Protein AF-A0A430LQC5-F1 (afdb_monomer_lite)

pLDDT: mean 70.67, std 16.57, range [44.0, 95.44]

Structure (mmCIF, N/CA/C/O backbone):
data_AF-A0A430LQC5-F1
#
_entry.id   AF-A0A430LQC5-F1
#
loop_
_atom_site.group_PDB
_atom_site.id
_atom_site.type_symbol
_atom_site.label_atom_id
_atom_site.label_alt_id
_atom_site.label_comp_id
_atom_site.label_asym_id
_atom_site.label_entity_id
_atom_site.label_seq_id
_atom_site.pdbx_PDB_ins_code
_atom_site.Cartn_x
_atom_site.Cartn_y
_atom_site.Cartn_z
_atom_site.occupancy
_atom_site.B_iso_or_equiv
_atom_site.auth_seq_id
_atom_site.auth_comp_id
_atom_site.auth_asym_id
_atom_site.auth_atom_id
_atom_site.pdbx_PDB_model_num
ATOM 1 N N . MET A 1 1 ? 1.044 -15.330 -33.417 1.00 46.12 1 MET A N 1
ATOM 2 C CA . MET A 1 1 ? -0.119 -15.771 -32.621 1.00 46.12 1 MET A CA 1
ATOM 3 C C . MET A 1 1 ? -0.627 -14.553 -31.882 1.00 46.12 1 MET A C 1
ATOM 5 O O . MET A 1 1 ? 0.096 -14.038 -31.043 1.00 46.12 1 MET A O 1
ATOM 9 N N . GLU A 1 2 ? -1.799 -14.040 -32.245 1.00 49.78 2 GLU A N 1
ATOM 10 C CA . GLU A 1 2 ? -2.462 -12.998 -31.456 1.00 49.78 2 GLU A CA 1
ATOM 11 C C . GLU A 1 2 ? -3.095 -13.6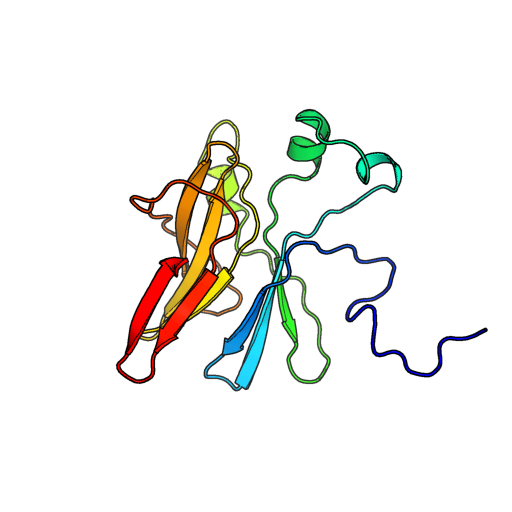47 -30.222 1.00 49.78 2 GLU A C 1
ATOM 13 O O . GLU A 1 2 ? -3.826 -14.633 -30.327 1.00 49.78 2 GLU A O 1
ATOM 18 N N . HIS A 1 3 ? -2.769 -13.132 -29.038 1.00 50.34 3 HIS A N 1
ATOM 19 C CA . HIS A 1 3 ? -3.310 -13.617 -27.772 1.00 50.34 3 HIS A CA 1
ATOM 20 C C . HIS A 1 3 ? -4.778 -13.183 -27.637 1.00 50.34 3 HIS A C 1
ATOM 22 O O . HIS A 1 3 ? -5.075 -12.090 -27.167 1.00 50.34 3 HIS A O 1
ATOM 28 N N . SER A 1 4 ? -5.712 -14.046 -28.037 1.00 63.25 4 SER A N 1
ATOM 29 C CA . SER A 1 4 ? -7.141 -13.708 -28.129 1.00 63.25 4 SER A CA 1
ATOM 30 C C . SER A 1 4 ? -7.906 -13.700 -26.802 1.00 63.25 4 SER A C 1
ATOM 32 O O . SER A 1 4 ? -9.063 -13.291 -26.782 1.00 63.25 4 SER A O 1
ATOM 34 N N . ASN A 1 5 ? -7.298 -14.120 -25.684 1.00 64.06 5 ASN A N 1
ATOM 35 C CA . ASN A 1 5 ? -7.998 -14.160 -24.394 1.00 64.06 5 ASN A CA 1
ATOM 36 C C . ASN A 1 5 ? -7.675 -12.973 -23.470 1.00 64.06 5 ASN A C 1
ATOM 38 O O . ASN A 1 5 ? -8.281 -12.905 -22.414 1.00 64.06 5 ASN A O 1
ATOM 42 N N . GLY A 1 6 ? -6.757 -12.059 -23.834 1.00 64.31 6 GLY A N 1
ATOM 43 C CA . GLY A 1 6 ? -6.595 -10.693 -23.280 1.00 64.31 6 GLY A CA 1
ATOM 44 C C . GLY A 1 6 ? -6.601 -10.470 -21.753 1.00 64.31 6 GLY A C 1
ATOM 45 O O . GLY A 1 6 ? -6.682 -9.328 -21.319 1.00 64.31 6 GLY A O 1
ATOM 46 N N . ARG A 1 7 ? -6.574 -11.523 -20.926 1.00 74.50 7 ARG A N 1
ATOM 47 C CA . ARG A 1 7 ? -6.748 -11.439 -19.465 1.00 74.50 7 ARG A CA 1
ATOM 48 C C . ARG A 1 7 ? -5.472 -11.020 -18.745 1.00 74.50 7 ARG A C 1
ATOM 50 O O . ARG A 1 7 ? -5.572 -10.409 -17.690 1.00 74.50 7 ARG A O 1
ATOM 57 N N . ASN A 1 8 ? -4.315 -11.356 -19.317 1.00 76.06 8 ASN A N 1
ATOM 58 C CA . ASN A 1 8 ? -2.995 -11.059 -18.775 1.00 76.06 8 ASN A CA 1
ATOM 59 C C . ASN A 1 8 ? -2.062 -10.523 -19.880 1.00 76.06 8 ASN A C 1
ATOM 61 O O . ASN A 1 8 ? -2.111 -11.055 -20.995 1.00 76.06 8 ASN A O 1
ATOM 65 N N . PRO A 1 9 ? -1.175 -9.557 -19.567 1.00 77.94 9 PRO A N 1
ATOM 66 C CA . PRO A 1 9 ? -1.145 -8.782 -18.319 1.00 77.94 9 PRO A CA 1
ATOM 67 C C . PRO A 1 9 ? -2.438 -7.973 -18.108 1.00 77.94 9 PRO A C 1
ATOM 69 O O . PRO A 1 9 ? -3.124 -7.629 -19.066 1.00 77.94 9 PRO A O 1
ATOM 72 N N . VAL A 1 10 ? -2.804 -7.729 -16.842 1.00 75.69 10 VAL A N 1
ATOM 73 C CA . VAL A 1 10 ? -4.030 -6.976 -16.492 1.00 75.69 10 VAL A CA 1
ATOM 74 C C . VAL A 1 10 ? -3.958 -5.537 -17.016 1.00 75.69 10 VAL A C 1
ATOM 76 O O . VAL A 1 10 ? -4.982 -4.949 -17.366 1.00 75.69 10 VAL A O 1
ATOM 79 N N . LEU A 1 11 ? -2.744 -4.987 -17.084 1.00 73.06 11 LEU A N 1
ATOM 80 C CA . LEU A 1 11 ? -2.427 -3.702 -17.695 1.00 73.06 11 LEU A CA 1
ATOM 81 C C . LEU A 1 11 ? -1.766 -3.907 -19.066 1.00 73.06 11 LEU A C 1
ATOM 83 O O . LEU A 1 11 ? -1.186 -4.966 -19.299 1.00 73.06 11 LEU A O 1
ATOM 87 N N . PRO A 1 12 ? -1.816 -2.911 -19.971 1.00 73.88 12 PRO A N 1
ATOM 88 C CA . PRO A 1 12 ? -1.081 -2.943 -21.231 1.00 73.88 12 PRO A CA 1
ATOM 89 C C . PRO A 1 12 ? 0.388 -3.378 -21.055 1.00 73.88 12 PRO A C 1
ATOM 91 O O . PRO A 1 12 ? 1.021 -2.940 -20.096 1.00 73.88 12 PRO A O 1
ATOM 94 N N . PRO A 1 13 ? 0.967 -4.174 -21.977 1.00 73.50 13 PRO A N 1
ATOM 95 C CA . PRO A 1 13 ? 2.330 -4.707 -21.836 1.00 73.50 13 PRO A CA 1
ATOM 96 C C . PRO A 1 13 ? 3.447 -3.662 -21.702 1.00 73.50 13 PRO A C 1
ATOM 98 O O . PRO A 1 13 ? 4.555 -4.008 -21.319 1.00 73.50 13 PRO A O 1
ATOM 101 N N . ASN A 1 14 ? 3.177 -2.399 -22.036 1.00 70.62 14 ASN A N 1
ATOM 102 C CA . ASN A 1 14 ? 4.098 -1.275 -21.868 1.00 70.62 14 ASN A CA 1
ATOM 103 C C . ASN A 1 14 ? 3.978 -0.585 -20.496 1.00 70.62 14 ASN A C 1
ATOM 105 O O . ASN A 1 14 ? 4.638 0.425 -20.261 1.00 70.62 14 ASN A O 1
ATOM 109 N N . ILE A 1 15 ? 3.120 -1.086 -19.604 1.00 68.88 15 ILE A N 1
ATOM 110 C CA . ILE A 1 15 ? 3.006 -0.644 -18.215 1.00 68.88 15 ILE A CA 1
ATOM 111 C C . ILE A 1 15 ? 3.565 -1.744 -17.323 1.00 68.88 15 ILE A C 1
ATOM 113 O O . ILE A 1 15 ? 3.047 -2.857 -17.279 1.00 68.88 15 ILE A O 1
ATOM 117 N N . HIS A 1 16 ? 4.630 -1.409 -16.604 1.00 69.69 16 HIS A N 1
ATOM 118 C CA . HIS A 1 16 ? 5.327 -2.335 -15.732 1.00 69.69 16 HIS A CA 1
ATOM 119 C C . HIS A 1 16 ? 5.024 -1.958 -14.283 1.00 69.69 16 HIS A C 1
ATOM 121 O O . HIS A 1 16 ? 5.330 -0.851 -13.829 1.00 69.69 16 HIS A O 1
ATOM 127 N N . ILE A 1 17 ? 4.392 -2.889 -13.583 1.00 72.00 17 ILE A N 1
ATOM 128 C CA . ILE A 1 17 ? 3.992 -2.751 -12.189 1.00 72.00 17 ILE A CA 1
ATOM 129 C C . ILE A 1 17 ? 4.505 -3.960 -11.409 1.00 72.00 17 ILE A C 1
ATOM 131 O O . ILE A 1 17 ? 4.476 -5.078 -11.926 1.00 72.00 17 ILE A O 1
ATOM 135 N N . ALA A 1 18 ? 5.015 -3.720 -10.206 1.00 73.69 18 ALA A N 1
ATOM 136 C CA . ALA A 1 18 ? 5.497 -4.752 -9.296 1.00 73.69 18 ALA A CA 1
ATOM 137 C C . ALA A 1 18 ? 4.713 -4.703 -7.985 1.00 73.69 18 ALA A C 1
ATOM 139 O O . ALA A 1 18 ? 4.185 -3.655 -7.607 1.00 73.69 18 ALA A O 1
ATOM 140 N N . ASP A 1 19 ? 4.634 -5.851 -7.325 1.00 80.62 19 ASP A N 1
ATOM 141 C CA . ASP A 1 19 ? 4.010 -6.000 -6.010 1.00 80.62 19 ASP A CA 1
ATOM 142 C C . ASP A 1 19 ? 2.559 -5.478 -5.979 1.00 80.62 19 ASP A C 1
ATOM 144 O O . ASP A 1 19 ? 2.244 -4.543 -5.243 1.00 80.62 19 ASP A O 1
ATOM 148 N N . PRO A 1 20 ? 1.676 -5.973 -6.873 1.00 81.06 20 PRO A N 1
ATOM 149 C CA . PRO A 1 20 ? 0.284 -5.569 -6.851 1.00 81.06 20 PRO A CA 1
ATOM 150 C C . PRO A 1 20 ? -0.474 -6.227 -5.695 1.00 81.06 20 PRO A C 1
ATOM 152 O O . PRO A 1 20 ? -0.705 -7.434 -5.744 1.00 81.06 20 PRO A O 1
ATOM 155 N N . GLU A 1 21 ? -0.999 -5.422 -4.776 1.00 83.38 21 GLU A N 1
ATOM 156 C CA . GLU A 1 21 ? -1.966 -5.874 -3.767 1.00 83.38 21 GLU A CA 1
ATOM 157 C C . GLU A 1 21 ? -3.359 -5.332 -4.056 1.00 83.38 21 GLU A C 1
ATOM 159 O O . GLU A 1 21 ? -3.509 -4.180 -4.474 1.00 83.38 21 GLU A O 1
ATOM 164 N N . ALA A 1 22 ? -4.384 -6.173 -3.895 1.00 81.50 22 ALA A N 1
ATOM 165 C CA . ALA A 1 22 ? -5.743 -5.866 -4.330 1.00 81.50 22 ALA A CA 1
ATOM 166 C C . ALA A 1 22 ? -6.786 -6.049 -3.225 1.00 81.50 22 ALA A C 1
ATOM 168 O O . ALA A 1 22 ? -7.031 -7.160 -2.759 1.00 81.50 22 ALA A O 1
ATOM 169 N N . HIS A 1 23 ? -7.513 -4.971 -2.928 1.00 82.88 23 HIS A N 1
ATOM 170 C CA . HIS A 1 23 ? -8.647 -4.978 -2.006 1.00 82.88 23 HIS A CA 1
ATOM 171 C C . HIS A 1 23 ? -9.927 -4.488 -2.685 1.00 82.88 23 HIS A C 1
ATOM 173 O O . HIS A 1 23 ? -9.922 -3.536 -3.471 1.00 82.88 23 HIS A O 1
ATOM 179 N N . MET A 1 24 ? -11.047 -5.131 -2.347 1.00 82.25 24 MET A N 1
ATOM 180 C CA . MET A 1 24 ? -12.376 -4.596 -2.636 1.00 82.25 24 MET A CA 1
ATOM 181 C C . MET A 1 24 ? -12.676 -3.476 -1.638 1.00 82.25 24 MET A C 1
ATOM 183 O O . MET A 1 24 ? -12.671 -3.698 -0.428 1.00 82.25 24 MET A O 1
ATOM 187 N N . MET A 1 25 ? -12.956 -2.286 -2.149 1.00 73.06 25 MET A N 1
ATOM 188 C CA . MET A 1 25 ? -13.297 -1.113 -1.355 1.00 73.06 25 MET A CA 1
ATOM 189 C C . MET A 1 25 ? -14.806 -1.059 -1.061 1.00 73.06 25 MET A C 1
ATOM 191 O O . MET A 1 25 ? -15.604 -1.640 -1.803 1.00 73.06 25 MET A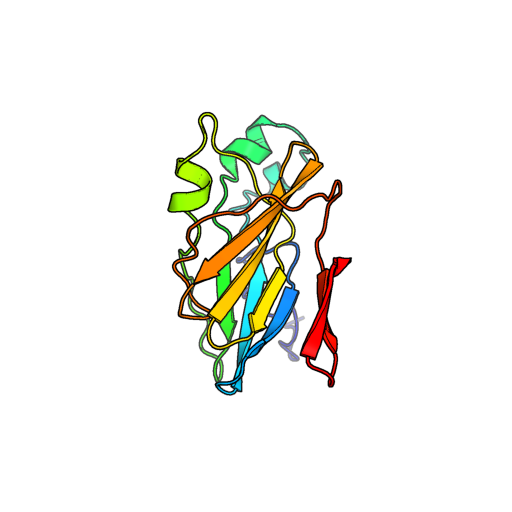 O 1
ATOM 195 N N . PRO A 1 26 ? -15.238 -0.348 0.001 1.00 74.50 26 PRO A N 1
ATOM 196 C CA . PRO A 1 26 ? -16.651 -0.261 0.383 1.00 74.50 26 PRO A CA 1
ATOM 197 C C . PRO A 1 26 ? -17.575 0.331 -0.691 1.00 74.50 26 PRO A C 1
ATOM 199 O O . PRO A 1 26 ? -18.767 0.038 -0.703 1.00 74.50 26 PRO A O 1
ATOM 202 N N . ASP A 1 27 ? -17.039 1.152 -1.597 1.00 71.00 27 ASP A N 1
ATOM 203 C CA . ASP A 1 27 ? -17.766 1.720 -2.738 1.00 71.00 27 ASP A CA 1
ATOM 204 C C . ASP A 1 27 ? -17.904 0.743 -3.926 1.00 71.00 27 ASP A C 1
ATOM 206 O O . ASP A 1 27 ? -18.455 1.101 -4.968 1.00 71.00 27 ASP A O 1
ATOM 210 N N . GLY A 1 28 ? -17.419 -0.495 -3.775 1.00 68.50 28 GLY A N 1
ATOM 211 C CA . GLY A 1 28 ? -17.419 -1.531 -4.807 1.00 68.50 28 GLY A CA 1
ATOM 212 C C . GLY A 1 28 ? -16.301 -1.382 -5.841 1.00 68.50 28 GLY A C 1
ATOM 213 O O . GLY A 1 28 ? -16.281 -2.127 -6.824 1.00 68.50 28 GLY A O 1
ATOM 214 N N . SER A 1 29 ? -15.383 -0.430 -5.655 1.00 63.03 29 SER A N 1
ATOM 215 C CA . SER A 1 29 ? -14.176 -0.327 -6.470 1.00 63.03 29 SER A CA 1
ATOM 216 C C . SER A 1 29 ? -13.111 -1.331 -6.015 1.00 63.03 29 SER A C 1
ATOM 218 O O . SER A 1 29 ? -13.098 -1.774 -4.870 1.00 63.03 29 SER A O 1
ATOM 220 N N . PHE A 1 30 ? -12.206 -1.711 -6.916 1.00 62.38 30 PHE A N 1
ATOM 221 C CA . PHE A 1 30 ? -10.995 -2.439 -6.542 1.00 62.38 30 PHE A CA 1
ATOM 222 C C . PHE A 1 30 ? -9.835 -1.460 -6.498 1.00 62.38 30 PHE A C 1
ATOM 224 O O . PHE A 1 30 ? -9.540 -0.834 -7.522 1.00 62.38 30 PHE A O 1
ATOM 231 N N . SER A 1 31 ? -9.154 -1.375 -5.361 1.00 63.62 31 SER A N 1
ATOM 232 C CA . SER A 1 31 ? -7.855 -0.712 -5.293 1.00 63.62 31 SER A CA 1
ATOM 233 C C . SER A 1 31 ? -6.779 -1.756 -5.488 1.00 63.62 31 SER A C 1
ATOM 235 O O . SER A 1 31 ? -6.687 -2.695 -4.705 1.00 63.62 31 SER A O 1
ATOM 237 N N . GLN A 1 32 ? -5.985 -1.578 -6.536 1.00 60.00 32 GLN A N 1
ATOM 238 C CA . GLN A 1 32 ? -4.700 -2.226 -6.696 1.00 60.00 32 GLN A CA 1
ATOM 239 C C . GLN A 1 32 ? -3.633 -1.200 -6.338 1.00 60.00 32 GLN A C 1
ATOM 241 O O . GLN A 1 32 ? -3.496 -0.199 -7.045 1.00 60.00 32 GLN A O 1
ATOM 246 N N . VAL A 1 33 ? -2.894 -1.400 -5.255 1.00 60.41 33 VAL A N 1
ATOM 247 C CA . VAL A 1 33 ? -1.722 -0.560 -4.992 1.00 60.41 33 VAL A CA 1
ATOM 248 C C . VAL A 1 33 ? -0.502 -1.273 -5.522 1.00 60.41 33 VAL A C 1
ATOM 250 O O . VAL A 1 33 ? -0.391 -2.489 -5.442 1.00 60.41 33 VAL A O 1
ATOM 253 N N . THR A 1 34 ? 0.372 -0.520 -6.173 1.00 58.25 34 THR A N 1
ATOM 254 C CA . THR A 1 34 ? 1.567 -1.082 -6.779 1.00 58.25 34 THR A CA 1
ATOM 255 C C . THR A 1 34 ? 2.676 -0.053 -6.837 1.00 58.25 34 THR A C 1
ATOM 257 O O . THR A 1 34 ? 2.454 1.165 -6.829 1.00 58.25 34 THR A O 1
ATOM 260 N N . TRP A 1 35 ? 3.889 -0.562 -6.974 1.00 52.56 35 TRP A N 1
ATOM 261 C CA . TRP A 1 35 ? 5.006 0.204 -7.475 1.00 52.56 35 TRP A CA 1
ATOM 262 C C . TRP A 1 35 ? 4.954 0.296 -9.001 1.00 52.56 35 TRP A C 1
ATOM 264 O O . TRP A 1 35 ? 5.207 -0.703 -9.680 1.00 52.56 35 TRP A O 1
ATOM 274 N N . PRO A 1 36 ? 4.687 1.476 -9.602 1.00 48.59 36 PRO A N 1
ATOM 275 C CA . PRO A 1 36 ? 5.093 1.680 -10.967 1.00 48.59 36 PRO A CA 1
ATOM 276 C C . PRO A 1 36 ? 6.613 1.695 -10.953 1.00 48.59 36 PRO A C 1
ATOM 278 O O . PRO A 1 36 ? 7.279 2.411 -10.201 1.00 48.59 36 PRO A O 1
ATOM 281 N N . ARG A 1 37 ? 7.181 0.957 -11.873 1.00 48.72 37 ARG A N 1
ATOM 282 C CA . ARG A 1 37 ? 8.562 1.176 -12.232 1.00 48.72 37 ARG A CA 1
ATOM 283 C C . ARG A 1 37 ? 8.466 1.694 -13.657 1.00 48.72 37 ARG A C 1
ATOM 285 O O . ARG A 1 37 ? 7.887 1.047 -14.524 1.00 48.72 37 ARG A O 1
ATOM 292 N N . THR A 1 38 ? 8.905 2.930 -13.895 1.00 45.28 38 THR A N 1
ATOM 293 C CA . THR A 1 38 ? 9.128 3.359 -15.284 1.00 45.28 38 THR A CA 1
ATOM 294 C C . THR A 1 38 ? 10.429 2.671 -15.669 1.00 45.28 38 THR A C 1
ATOM 296 O O . THR A 1 38 ? 11.493 3.182 -15.349 1.00 45.28 38 THR A O 1
ATOM 299 N N . ILE A 1 39 ? 10.328 1.431 -16.150 1.00 49.38 39 ILE A N 1
ATOM 300 C CA . ILE A 1 39 ? 11.480 0.560 -16.398 1.00 49.38 39 ILE A CA 1
ATOM 301 C C . ILE A 1 39 ? 11.927 0.798 -17.833 1.00 49.38 39 ILE A C 1
ATOM 303 O O . ILE A 1 39 ? 11.171 0.497 -18.755 1.00 49.38 39 ILE A O 1
ATOM 307 N N . GLU A 1 40 ? 13.150 1.278 -18.034 1.00 49.97 40 GLU A N 1
ATOM 308 C CA . GLU A 1 40 ? 13.844 0.962 -19.279 1.00 49.97 40 GLU A CA 1
ATOM 309 C C . GLU A 1 40 ? 14.316 -0.496 -19.172 1.00 49.97 40 GLU A C 1
ATOM 311 O O . GLU A 1 40 ? 14.745 -0.902 -18.094 1.00 49.97 40 GLU A O 1
ATOM 316 N N . PRO A 1 41 ? 14.273 -1.328 -20.227 1.00 48.22 41 PRO A N 1
ATOM 317 C CA . PRO A 1 41 ? 14.625 -2.753 -20.144 1.00 48.22 41 PRO A CA 1
ATOM 318 C C . PRO A 1 41 ? 15.955 -3.074 -19.426 1.00 48.22 41 PRO A C 1
ATOM 320 O O . PRO A 1 41 ? 16.099 -4.157 -18.861 1.00 48.22 41 PRO A O 1
ATOM 323 N N . SER A 1 42 ? 16.906 -2.133 -19.402 1.00 51.09 42 SER A N 1
ATOM 324 C CA . SER A 1 42 ? 18.175 -2.214 -18.665 1.00 51.09 42 SER A CA 1
ATOM 325 C C . SER A 1 42 ? 18.049 -2.218 -17.137 1.00 51.09 42 SER A C 1
ATOM 327 O O . SER A 1 42 ? 18.959 -2.688 -16.460 1.00 51.09 42 SER A O 1
ATOM 329 N N . ASP A 1 43 ? 16.943 -1.728 -16.580 1.00 51.56 43 ASP A N 1
ATOM 330 C CA . ASP A 1 43 ? 16.731 -1.617 -15.133 1.00 51.56 43 ASP A CA 1
ATOM 331 C C . ASP A 1 43 ? 16.194 -2.925 -14.516 1.00 51.56 43 ASP A C 1
ATOM 333 O O . ASP A 1 43 ? 16.180 -3.078 -13.294 1.00 51.56 43 ASP A O 1
ATOM 337 N N . ILE A 1 44 ? 15.746 -3.891 -15.334 1.00 50.88 44 ILE A N 1
ATOM 338 C CA . ILE A 1 44 ? 15.065 -5.128 -14.891 1.00 50.88 44 ILE A CA 1
ATOM 339 C C . ILE A 1 44 ? 15.967 -6.046 -14.050 1.00 50.88 44 ILE A C 1
ATOM 341 O O . ILE A 1 44 ? 15.459 -6.780 -13.207 1.00 50.88 44 ILE A O 1
ATOM 345 N N . SER A 1 45 ? 17.290 -6.001 -14.231 1.00 48.53 45 SER A N 1
ATOM 346 C CA . SER A 1 45 ? 18.222 -6.908 -13.542 1.00 48.53 45 SER A CA 1
ATOM 347 C C . SER A 1 45 ? 19.038 -6.266 -12.422 1.00 48.53 45 SER A C 1
ATOM 349 O O . SER A 1 45 ? 19.729 -6.988 -11.698 1.00 48.53 45 SER A O 1
ATOM 351 N N . SER A 1 46 ? 19.027 -4.937 -12.276 1.00 50.62 46 SER A N 1
ATOM 352 C CA . SER A 1 46 ? 19.921 -4.282 -11.326 1.00 50.62 46 SER A CA 1
ATOM 353 C C . SER A 1 46 ? 19.268 -4.095 -9.951 1.00 50.62 46 SER A C 1
ATOM 355 O O . SER A 1 46 ? 18.245 -3.432 -9.779 1.00 50.62 46 SER A O 1
ATOM 357 N N . HIS A 1 47 ? 19.892 -4.717 -8.946 1.00 53.94 47 HIS A N 1
ATOM 358 C CA . HIS A 1 47 ? 19.633 -4.473 -7.523 1.00 53.94 47 HIS A CA 1
ATOM 359 C C . HIS A 1 47 ? 20.420 -3.258 -7.005 1.00 53.94 47 HIS A C 1
ATOM 361 O O . HIS A 1 47 ? 20.468 -3.028 -5.794 1.00 53.94 47 HIS A O 1
ATOM 367 N N . ASP A 1 48 ? 21.076 -2.510 -7.898 1.00 59.72 48 ASP A N 1
ATOM 368 C CA . ASP A 1 48 ? 21.921 -1.393 -7.510 1.00 59.72 48 ASP A CA 1
ATOM 369 C C . ASP A 1 48 ? 21.084 -0.214 -7.000 1.00 59.72 48 ASP A C 1
ATOM 371 O O . ASP A 1 48 ? 19.958 0.042 -7.436 1.00 59.72 48 ASP A O 1
ATOM 375 N N . GLN A 1 49 ? 21.654 0.489 -6.027 1.00 55.47 49 GLN A N 1
ATOM 376 C CA . GLN A 1 49 ? 20.994 1.571 -5.312 1.00 55.47 49 GLN A CA 1
ATOM 377 C C . GLN A 1 49 ? 20.629 2.748 -6.233 1.00 55.47 49 GLN A C 1
ATOM 379 O O . GLN A 1 49 ? 19.579 3.355 -6.050 1.00 55.47 49 GLN A O 1
ATOM 384 N N . ALA A 1 50 ? 21.429 3.026 -7.267 1.00 57.00 50 ALA A N 1
ATOM 385 C CA . ALA A 1 50 ? 21.194 4.148 -8.173 1.00 57.00 50 ALA A CA 1
ATOM 386 C C . ALA A 1 50 ? 19.988 3.899 -9.096 1.00 57.00 50 ALA A C 1
ATOM 388 O O . ALA A 1 50 ? 19.225 4.825 -9.376 1.00 57.00 50 ALA A O 1
ATOM 389 N N . THR A 1 51 ? 19.751 2.657 -9.530 1.00 58.44 51 THR A N 1
ATOM 390 C CA . THR A 1 51 ? 18.515 2.287 -10.241 1.00 58.44 51 THR A CA 1
ATOM 391 C C . THR A 1 51 ? 17.296 2.341 -9.321 1.00 58.44 51 THR A C 1
ATOM 393 O O . THR A 1 51 ? 16.234 2.803 -9.741 1.00 58.44 51 THR A O 1
ATOM 396 N N . LYS A 1 52 ? 17.432 1.939 -8.050 1.00 57.41 52 LYS A N 1
ATOM 397 C CA . LYS A 1 52 ? 16.358 2.073 -7.049 1.00 57.41 52 LYS A CA 1
ATOM 398 C C . LYS A 1 52 ? 15.996 3.543 -6.782 1.00 57.41 52 LYS A C 1
ATOM 400 O O . LYS A 1 52 ? 14.818 3.872 -6.699 1.00 57.41 52 LYS A O 1
ATOM 405 N N . GLU A 1 53 ? 16.987 4.431 -6.732 1.00 53.66 53 GLU A N 1
ATOM 406 C CA . GLU A 1 53 ? 16.803 5.881 -6.574 1.00 53.66 53 GLU A CA 1
ATOM 407 C C . GLU A 1 53 ? 16.197 6.544 -7.822 1.00 53.66 53 GLU A C 1
ATOM 409 O O . GLU A 1 53 ? 15.320 7.398 -7.697 1.00 53.66 53 GLU A O 1
ATOM 414 N N . ARG A 1 54 ? 16.588 6.128 -9.037 1.00 53.00 54 ARG A N 1
ATOM 415 C CA . ARG A 1 54 ? 15.961 6.593 -10.296 1.00 53.00 54 ARG A CA 1
ATOM 416 C C . ARG A 1 54 ? 14.513 6.129 -10.445 1.00 53.00 54 ARG A C 1
ATOM 418 O O . ARG A 1 54 ? 13.705 6.847 -11.029 1.00 53.00 54 ARG A O 1
ATOM 425 N N . ALA A 1 55 ? 14.173 4.968 -9.885 1.00 50.47 55 ALA A N 1
ATOM 426 C CA . ALA A 1 55 ? 12.806 4.451 -9.799 1.00 50.47 55 ALA A CA 1
ATOM 427 C C . ALA A 1 55 ? 11.935 5.180 -8.752 1.00 50.47 55 ALA A C 1
ATOM 429 O O . ALA A 1 55 ? 10.840 4.707 -8.458 1.00 50.47 55 ALA A O 1
ATOM 430 N N . GLN A 1 56 ? 12.432 6.301 -8.211 1.00 48.88 56 GLN A N 1
ATOM 431 C CA . GLN A 1 56 ? 11.867 7.167 -7.178 1.00 48.88 56 GLN A CA 1
ATOM 432 C C . GLN A 1 56 ? 10.360 7.011 -6.929 1.00 48.88 56 GLN A C 1
ATOM 434 O O . GLN A 1 56 ? 9.521 7.164 -7.823 1.00 48.88 56 GLN A O 1
ATOM 439 N N . ALA A 1 57 ? 10.064 6.751 -5.654 1.00 49.41 57 ALA A N 1
ATOM 440 C CA . ALA A 1 57 ? 8.792 6.339 -5.094 1.00 49.41 57 ALA A CA 1
ATOM 441 C C . ALA A 1 57 ? 7.582 7.129 -5.576 1.00 49.41 57 ALA A C 1
ATOM 443 O O . ALA A 1 57 ? 7.196 8.157 -5.024 1.00 49.41 57 ALA A O 1
ATOM 444 N N . ARG A 1 58 ? 6.913 6.577 -6.579 1.00 49.03 58 ARG A N 1
ATOM 445 C CA . ARG A 1 58 ? 5.529 6.916 -6.867 1.00 49.03 58 ARG A CA 1
ATOM 446 C C . ARG A 1 58 ? 4.705 5.695 -6.537 1.00 49.03 58 ARG A C 1
ATOM 448 O O . ARG A 1 58 ? 4.374 5.000 -7.472 1.00 49.03 58 ARG A O 1
ATOM 455 N N . ALA A 1 59 ? 4.371 5.393 -5.281 1.00 47.16 59 ALA A N 1
ATOM 456 C CA . ALA A 1 59 ? 3.351 4.364 -5.069 1.00 47.16 59 ALA A CA 1
ATOM 457 C C . ALA A 1 59 ? 2.096 4.793 -5.844 1.00 47.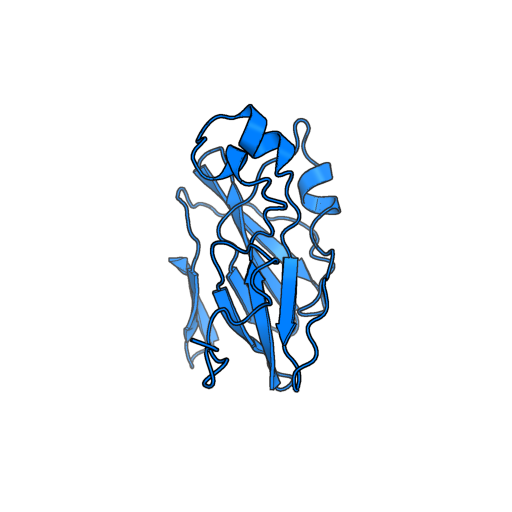16 59 ALA A C 1
ATOM 459 O O . ALA A 1 59 ? 1.594 5.911 -5.682 1.00 47.16 59 ALA A O 1
ATOM 460 N N . MET A 1 60 ? 1.677 3.944 -6.775 1.00 50.75 60 MET A N 1
ATOM 461 C CA . MET A 1 60 ? 0.531 4.197 -7.624 1.00 50.75 60 MET A CA 1
ATOM 462 C C . MET A 1 60 ? -0.594 3.354 -7.093 1.00 50.75 60 MET A C 1
ATOM 464 O O . MET A 1 60 ? -0.562 2.128 -7.171 1.00 50.75 60 MET A O 1
ATOM 468 N N . THR A 1 61 ? -1.625 4.018 -6.610 1.00 51.66 61 THR A N 1
ATOM 469 C CA . THR A 1 61 ? -2.918 3.367 -6.536 1.00 51.66 61 THR A CA 1
ATOM 470 C C . THR A 1 61 ? -3.475 3.344 -7.955 1.00 51.66 61 THR A C 1
ATOM 472 O O . THR A 1 61 ? -3.590 4.385 -8.606 1.00 51.66 61 THR A O 1
ATOM 475 N N . TYR A 1 62 ? -3.801 2.157 -8.446 1.00 58.06 62 TYR A N 1
ATOM 476 C CA . TYR A 1 62 ? -4.659 1.944 -9.598 1.00 58.06 62 TYR A CA 1
ATOM 477 C C . TYR A 1 62 ? -6.019 1.510 -9.076 1.00 58.06 62 TYR A C 1
ATOM 479 O O . TYR A 1 62 ? -6.146 0.466 -8.446 1.00 58.06 62 TYR A O 1
ATOM 487 N N . ILE A 1 63 ? -7.054 2.297 -9.348 1.00 54.25 63 ILE A N 1
ATOM 488 C CA . ILE A 1 63 ? -8.422 1.867 -9.060 1.00 54.25 63 ILE A CA 1
ATOM 489 C C . ILE A 1 63 ? -9.049 1.416 -10.363 1.00 54.25 63 ILE A C 1
ATOM 491 O O . ILE A 1 63 ? -9.218 2.223 -11.278 1.00 54.25 63 ILE A O 1
ATOM 495 N N . LYS A 1 64 ? -9.387 0.126 -10.447 1.00 55.81 64 LYS A N 1
ATOM 496 C CA . LYS A 1 64 ? -10.154 -0.404 -11.572 1.00 55.81 64 LYS A CA 1
ATOM 497 C C . LYS A 1 64 ? -11.630 -0.355 -11.211 1.00 55.81 64 LYS A C 1
ATOM 499 O O . LYS A 1 64 ? -12.142 -1.239 -10.530 1.00 55.81 64 LYS A O 1
ATOM 504 N N . GLN A 1 65 ? -12.326 0.655 -11.719 1.00 48.75 65 GLN A N 1
ATOM 505 C CA . GLN A 1 65 ? -13.783 0.732 -11.650 1.00 48.75 65 GLN A CA 1
ATOM 506 C C . GLN A 1 65 ? -14.342 0.581 -13.069 1.00 48.75 65 GLN A C 1
ATOM 508 O O . GLN A 1 65 ? -14.026 1.372 -13.952 1.00 48.75 65 GLN A O 1
ATOM 513 N N . HIS A 1 66 ? -15.123 -0.476 -13.320 1.00 47.41 66 HIS A N 1
ATOM 514 C CA . HIS A 1 66 ? -15.793 -0.719 -14.611 1.00 47.41 66 HIS A CA 1
ATOM 515 C C . HIS A 1 66 ? -14.894 -0.610 -15.868 1.00 47.41 66 HIS A C 1
ATOM 517 O O . HIS A 1 66 ? -15.352 -0.203 -16.931 1.00 47.41 66 HIS A O 1
ATOM 523 N N . GLY A 1 67 ? -13.612 -0.986 -15.769 1.00 47.34 67 GLY A N 1
ATOM 524 C CA . GLY A 1 67 ? -12.668 -0.962 -16.897 1.00 47.34 67 GLY A CA 1
ATOM 525 C C . GLY A 1 67 ? -11.902 0.352 -17.090 1.00 47.34 67 GLY A C 1
ATOM 526 O O . GLY A 1 67 ? -11.003 0.386 -17.927 1.00 47.34 67 GLY A O 1
ATOM 527 N N . LEU A 1 68 ? -12.187 1.393 -16.301 1.00 44.00 68 LEU A N 1
ATOM 528 C CA . LEU A 1 68 ? -11.349 2.589 -16.236 1.00 44.00 68 LEU A CA 1
ATOM 529 C C . LEU A 1 68 ? -10.111 2.297 -15.377 1.00 44.00 68 LEU A C 1
ATOM 531 O O . LEU A 1 68 ? -10.241 1.778 -14.269 1.00 44.00 68 LEU A O 1
ATOM 535 N N . VAL A 1 69 ? -8.925 2.620 -15.893 1.00 52.59 69 VAL A N 1
ATOM 536 C CA . VAL A 1 69 ? -7.646 2.536 -15.175 1.00 52.59 69 VAL A CA 1
ATOM 537 C C . VAL A 1 69 ? -7.089 3.951 -15.083 1.00 52.59 69 VAL A C 1
ATOM 539 O O . VAL A 1 69 ? -6.662 4.515 -16.088 1.00 52.59 69 VAL A O 1
ATOM 542 N N . GLU A 1 70 ? -7.104 4.538 -13.890 1.00 52.72 70 GLU A N 1
ATOM 543 C CA . GLU A 1 70 ? -6.564 5.879 -13.648 1.00 52.72 70 GLU A CA 1
ATOM 544 C C . GLU A 1 70 ? -5.261 5.801 -12.837 1.00 52.72 70 GLU A C 1
ATOM 546 O O . GLU A 1 70 ? -5.125 4.999 -11.912 1.00 52.72 70 GLU A O 1
ATOM 551 N N . ARG A 1 71 ? -4.283 6.633 -13.220 1.00 53.84 71 ARG A N 1
ATOM 552 C CA . ARG A 1 71 ? -2.970 6.764 -12.574 1.00 53.84 71 ARG A CA 1
ATOM 553 C C . ARG A 1 71 ? -3.082 7.818 -11.455 1.00 53.84 71 ARG A C 1
ATOM 555 O O . ARG A 1 71 ? -3.065 9.005 -11.770 1.00 53.84 71 ARG A O 1
ATOM 562 N N . PHE A 1 72 ? -3.138 7.428 -10.175 1.00 50.88 72 PHE A N 1
ATOM 563 C CA . PHE A 1 72 ? -3.194 8.374 -9.038 1.00 50.88 72 PHE A CA 1
ATOM 564 C C . PHE A 1 72 ? -1.874 8.642 -8.296 1.00 50.88 72 PHE A C 1
ATOM 566 O O . PHE A 1 72 ? -1.154 7.728 -7.906 1.00 50.88 72 PHE A O 1
ATOM 573 N N . ARG A 1 73 ? -1.582 9.922 -8.032 1.00 50.34 73 ARG A N 1
ATOM 574 C CA . ARG A 1 73 ? -0.415 10.367 -7.252 1.00 50.34 73 ARG A CA 1
ATOM 575 C C . ARG A 1 73 ? -0.839 10.690 -5.820 1.00 50.34 73 ARG A C 1
ATOM 577 O O . ARG A 1 73 ? -1.272 11.802 -5.551 1.00 50.34 73 ARG A O 1
ATOM 584 N N . GLY A 1 74 ? -0.731 9.719 -4.917 1.00 50.31 74 GLY A N 1
ATOM 585 C CA . GLY A 1 74 ? -1.003 9.926 -3.487 1.00 50.31 74 GLY A CA 1
ATOM 586 C C . GLY A 1 74 ? 0.249 10.052 -2.615 1.00 50.31 74 GLY A C 1
ATOM 587 O O . GLY A 1 74 ? 0.127 10.372 -1.440 1.00 50.31 74 GLY A O 1
ATOM 588 N N . PHE A 1 75 ? 1.430 9.775 -3.178 1.00 54.38 75 PHE A N 1
ATOM 589 C CA . PHE A 1 75 ? 2.617 9.366 -2.416 1.00 54.38 75 PHE A CA 1
ATOM 590 C C . PHE A 1 75 ? 3.789 10.354 -2.432 1.00 54.38 75 PHE A C 1
ATOM 592 O O . PHE A 1 75 ? 4.740 10.203 -1.668 1.00 54.38 75 PHE A O 1
ATOM 599 N N . GLU A 1 76 ? 3.742 11.351 -3.320 1.00 52.88 76 GLU A N 1
ATOM 600 C CA . GLU A 1 76 ? 4.874 12.257 -3.563 1.00 52.88 76 GLU A CA 1
ATOM 601 C C . GLU A 1 76 ? 5.246 13.061 -2.304 1.00 52.88 76 GLU A C 1
ATOM 603 O O . GLU A 1 76 ? 6.424 13.320 -2.076 1.00 52.88 76 GLU A O 1
ATOM 608 N N . GLU A 1 77 ? 4.276 13.370 -1.437 1.00 53.53 77 GLU A N 1
ATOM 609 C CA . GLU A 1 77 ? 4.506 14.120 -0.196 1.00 53.53 77 GLU A CA 1
ATOM 610 C C . GLU A 1 77 ? 5.254 13.289 0.865 1.00 53.53 77 GLU A C 1
ATOM 612 O O . GLU A 1 77 ? 6.215 13.778 1.460 1.00 53.53 77 GLU A O 1
ATOM 617 N N . LEU A 1 78 ? 4.897 12.008 1.027 1.00 55.09 78 LEU A N 1
ATOM 618 C CA . LEU A 1 78 ? 5.522 11.080 1.982 1.00 55.09 78 LEU A CA 1
ATOM 619 C C . LEU A 1 78 ? 6.984 10.786 1.636 1.00 55.09 78 LEU A C 1
ATOM 621 O O . LEU A 1 78 ? 7.852 10.764 2.506 1.00 55.09 78 LEU A O 1
ATOM 625 N N . ALA A 1 79 ? 7.248 10.574 0.345 1.00 54.16 79 ALA A N 1
ATOM 626 C CA . ALA A 1 79 ? 8.599 10.377 -0.156 1.00 54.16 79 ALA A CA 1
ATOM 627 C C . ALA A 1 79 ? 9.426 11.663 0.008 1.00 54.16 79 ALA A C 1
ATOM 629 O O . ALA A 1 79 ? 10.581 11.596 0.416 1.00 54.16 79 ALA A O 1
ATOM 630 N N . SER A 1 80 ? 8.830 12.839 -0.234 1.00 53.28 80 SER A N 1
ATOM 631 C CA . SER A 1 80 ? 9.532 14.129 -0.164 1.00 53.28 80 SER A CA 1
ATOM 632 C C . SER A 1 80 ? 9.908 14.599 1.245 1.00 53.28 80 SER A C 1
ATOM 634 O O . SER A 1 80 ? 10.815 15.415 1.382 1.00 53.28 80 SER A O 1
ATOM 636 N N . SER A 1 81 ? 9.246 14.106 2.300 1.00 54.91 81 SER A N 1
ATOM 637 C CA . SER A 1 81 ? 9.470 14.582 3.675 1.00 54.91 81 SER A CA 1
ATOM 638 C C . SER A 1 81 ? 10.723 14.007 4.349 1.00 54.91 81 SER A C 1
ATOM 640 O O . SER A 1 81 ? 10.976 14.294 5.518 1.00 54.91 81 SER A O 1
ATOM 642 N N . SER A 1 82 ? 11.491 13.170 3.650 1.00 54.78 82 SER A N 1
ATOM 643 C CA . SER A 1 82 ? 12.749 12.593 4.135 1.00 54.78 82 SER A CA 1
ATOM 644 C C . SER A 1 82 ? 13.891 12.993 3.204 1.00 54.78 82 SER A C 1
ATOM 646 O O . SER A 1 82 ? 13.728 12.972 1.990 1.00 54.78 82 SER A O 1
ATOM 648 N N . ASP A 1 83 ? 15.026 13.398 3.773 1.00 45.16 83 ASP A N 1
ATOM 649 C CA . ASP A 1 83 ? 16.253 13.711 3.036 1.00 45.16 83 ASP A CA 1
ATOM 650 C C . ASP A 1 83 ? 17.335 12.685 3.429 1.00 45.16 83 ASP A C 1
ATOM 652 O O . ASP A 1 83 ? 17.774 12.695 4.585 1.00 45.16 83 ASP A O 1
ATOM 656 N N . PRO A 1 84 ? 17.733 11.755 2.537 1.00 50.94 84 PRO A N 1
ATOM 657 C CA . PRO A 1 84 ? 17.168 11.493 1.209 1.00 50.94 84 PRO A CA 1
ATOM 658 C C . PRO A 1 84 ? 15.756 10.867 1.275 1.00 50.94 84 PRO A C 1
ATOM 660 O O . PRO A 1 84 ? 15.400 10.265 2.296 1.00 50.94 84 PRO A O 1
ATOM 663 N N . PRO A 1 85 ? 14.957 10.970 0.192 1.00 53.38 85 PRO A N 1
ATOM 664 C CA . PRO A 1 85 ? 13.605 10.421 0.145 1.00 53.38 85 PRO A CA 1
ATOM 665 C C . PRO A 1 85 ? 13.637 8.910 0.370 1.00 53.38 85 PRO A C 1
ATOM 667 O O . PRO A 1 85 ? 14.288 8.176 -0.378 1.00 53.38 85 PRO A O 1
ATOM 670 N N . ARG A 1 86 ? 12.940 8.437 1.408 1.00 61.06 86 ARG A N 1
ATOM 671 C CA . ARG A 1 86 ? 12.821 7.007 1.705 1.00 61.06 86 ARG A CA 1
ATOM 672 C C . ARG A 1 86 ? 12.127 6.311 0.540 1.00 61.06 86 ARG A C 1
ATOM 674 O O . ARG A 1 86 ? 11.020 6.678 0.147 1.00 61.06 86 ARG A O 1
ATOM 681 N N . LEU A 1 87 ? 12.791 5.296 -0.009 1.00 63.75 87 LEU A N 1
ATOM 682 C CA . LEU A 1 87 ? 12.157 4.375 -0.939 1.00 63.75 87 LEU A CA 1
ATOM 683 C C . LEU A 1 87 ? 11.214 3.491 -0.140 1.00 63.75 87 LEU A C 1
ATOM 685 O O . LEU A 1 87 ? 11.626 2.916 0.868 1.00 63.75 87 LEU A O 1
ATOM 689 N N . LEU A 1 88 ? 9.972 3.419 -0.592 1.00 72.25 88 LEU A N 1
ATOM 690 C CA . LEU A 1 88 ? 8.947 2.574 0.002 1.00 72.25 88 LEU A CA 1
ATOM 691 C C . LEU A 1 88 ? 8.758 1.340 -0.903 1.00 72.25 88 LEU A C 1
ATOM 693 O O . LEU A 1 88 ? 9.261 1.354 -2.012 1.00 72.25 88 LEU A O 1
ATOM 697 N N . PHE A 1 89 ? 8.135 0.247 -0.484 1.00 78.31 89 PHE A N 1
ATOM 698 C CA . PHE A 1 89 ? 8.012 -0.967 -1.314 1.00 78.31 89 PHE A CA 1
ATOM 699 C C . PHE A 1 89 ? 6.748 -1.747 -0.952 1.00 78.31 89 PHE A C 1
ATOM 701 O O . PHE A 1 89 ? 6.131 -1.443 0.072 1.00 78.31 89 PHE A O 1
ATOM 708 N N . ALA A 1 90 ? 6.366 -2.676 -1.841 1.00 84.56 90 ALA A N 1
ATOM 709 C CA . ALA A 1 90 ? 5.303 -3.669 -1.658 1.00 84.56 90 ALA A CA 1
ATOM 710 C C . ALA A 1 90 ? 4.083 -3.159 -0.867 1.00 84.56 90 ALA A C 1
ATOM 712 O O . ALA A 1 90 ? 3.825 -3.605 0.246 1.00 84.56 90 ALA A O 1
ATOM 713 N N . PRO A 1 91 ? 3.387 -2.131 -1.380 1.00 84.81 91 PRO A N 1
ATOM 714 C CA . PRO A 1 91 ? 2.346 -1.470 -0.630 1.00 84.81 91 PRO A CA 1
ATOM 715 C C . PRO A 1 91 ? 1.086 -2.321 -0.565 1.00 84.81 91 PRO A C 1
ATOM 717 O O . PRO A 1 91 ? 0.661 -2.875 -1.575 1.00 84.81 91 PRO A O 1
ATOM 720 N N . ASP A 1 92 ? 0.413 -2.252 0.575 1.00 88.81 92 ASP A N 1
ATOM 721 C CA . ASP A 1 92 ? -0.943 -2.761 0.744 1.00 88.81 92 ASP A CA 1
ATOM 722 C C . ASP A 1 92 ? -1.886 -1.627 1.174 1.00 88.81 92 ASP A C 1
ATOM 724 O O . ASP A 1 92 ? -1.468 -0.665 1.825 1.00 88.81 92 ASP A O 1
ATOM 728 N N . ALA A 1 93 ? -3.163 -1.686 0.797 1.00 86.19 93 ALA A N 1
ATOM 729 C CA . ALA A 1 93 ? -4.142 -0.696 1.216 1.00 86.19 93 ALA A CA 1
ATOM 730 C C . ALA A 1 93 ? -5.513 -1.273 1.531 1.00 86.19 93 ALA A C 1
ATOM 732 O O . ALA A 1 93 ? -6.109 -2.021 0.760 1.00 86.19 93 ALA A O 1
ATOM 733 N N . ILE A 1 94 ? -6.084 -0.776 2.625 1.00 88.94 94 ILE A N 1
ATOM 734 C CA . ILE A 1 94 ? -7.365 -1.232 3.148 1.00 88.94 94 ILE A CA 1
ATOM 735 C C . ILE A 1 94 ? -8.209 -0.059 3.652 1.00 88.94 94 ILE A C 1
ATOM 737 O O . ILE A 1 94 ? -7.693 0.954 4.135 1.00 88.94 94 ILE A O 1
ATOM 741 N N . ALA A 1 95 ? -9.530 -0.187 3.536 1.00 89.31 95 ALA A N 1
ATOM 742 C CA . ALA A 1 95 ? -10.480 0.750 4.120 1.00 89.31 95 ALA A CA 1
ATOM 743 C C . ALA A 1 95 ? -10.942 0.243 5.492 1.00 89.31 95 ALA A C 1
ATOM 745 O O . ALA A 1 95 ? -11.410 -0.888 5.617 1.00 89.31 95 ALA A O 1
ATOM 746 N N . ALA A 1 96 ? -10.852 1.091 6.514 1.00 90.50 96 ALA A N 1
ATOM 747 C CA . ALA A 1 96 ? -11.290 0.776 7.870 1.00 90.50 96 ALA A CA 1
ATOM 748 C C . ALA A 1 96 ? -11.750 2.045 8.587 1.00 90.50 96 ALA A C 1
ATOM 750 O O . ALA A 1 96 ? -11.194 3.117 8.371 1.00 90.50 96 ALA A O 1
ATOM 751 N N . ASN A 1 97 ? -12.752 1.952 9.464 1.00 89.75 97 ASN A N 1
ATOM 752 C CA . ASN A 1 97 ? -13.166 3.070 10.328 1.00 89.75 97 ASN A CA 1
ATOM 753 C C . ASN A 1 97 ? -13.436 4.397 9.579 1.00 89.75 97 ASN A C 1
ATOM 755 O O . ASN A 1 97 ? -13.146 5.478 10.088 1.00 89.75 97 ASN A O 1
ATOM 759 N N . GLY A 1 98 ? -13.958 4.321 8.349 1.00 89.88 98 GLY A N 1
ATOM 760 C CA . GLY A 1 98 ? -14.230 5.491 7.505 1.00 89.88 98 GLY A CA 1
ATOM 761 C C . GLY A 1 98 ? -12.992 6.160 6.894 1.00 89.88 98 GLY A C 1
ATOM 762 O O . GLY A 1 98 ? -13.118 7.245 6.334 1.00 89.88 98 GLY A O 1
ATOM 763 N N . ARG A 1 99 ? -11.810 5.540 6.988 1.00 90.44 99 ARG A N 1
ATOM 764 C CA . ARG A 1 99 ? -10.548 6.024 6.410 1.00 90.44 99 ARG A CA 1
ATOM 765 C C . ARG A 1 99 ? -9.914 4.965 5.514 1.00 90.44 99 ARG A C 1
ATOM 767 O O . ARG A 1 99 ? -10.252 3.785 5.588 1.00 90.44 99 ARG A O 1
ATOM 774 N N . HIS A 1 100 ? -8.969 5.400 4.691 1.00 87.06 100 HIS A N 1
ATOM 775 C CA . HIS A 1 100 ? -8.137 4.537 3.862 1.00 87.06 100 HIS A CA 1
ATOM 776 C C . HIS A 1 100 ? -6.718 4.538 4.407 1.00 87.06 100 HIS A C 1
ATOM 778 O O . HIS A 1 100 ? -6.170 5.595 4.729 1.00 87.06 100 HIS A O 1
ATOM 784 N N . TYR A 1 101 ? -6.138 3.353 4.506 1.00 89.38 101 TYR A N 1
ATOM 785 C CA . TYR A 1 101 ? -4.798 3.129 5.021 1.00 89.38 101 TYR A CA 1
ATOM 786 C C . TYR A 1 101 ? -3.934 2.600 3.891 1.00 89.38 101 TYR A C 1
ATOM 788 O O . TYR A 1 101 ? -4.375 1.726 3.151 1.00 89.38 101 TYR A O 1
ATOM 796 N N . LEU A 1 102 ? -2.728 3.141 3.771 1.00 87.25 102 LEU A N 1
ATOM 797 C CA . LEU A 1 102 ? -1.697 2.675 2.856 1.00 87.25 102 LEU A CA 1
ATOM 798 C C . LEU A 1 102 ? -0.503 2.231 3.689 1.00 87.25 102 LEU A C 1
ATOM 800 O O . LEU A 1 102 ? 0.139 3.073 4.313 1.00 87.25 102 LEU A O 1
ATOM 804 N N . TYR A 1 103 ? -0.232 0.936 3.696 1.00 89.62 103 TYR A N 1
ATOM 805 C CA . TYR A 1 103 ? 0.894 0.298 4.360 1.00 89.62 103 TYR A CA 1
ATOM 806 C C . TYR A 1 103 ? 2.047 0.123 3.380 1.00 89.62 103 TYR A C 1
ATOM 808 O O . TYR A 1 103 ? 1.832 -0.012 2.176 1.00 89.62 103 TYR A O 1
ATOM 816 N N . PHE A 1 104 ? 3.273 0.190 3.888 1.00 85.88 104 PHE A N 1
ATOM 817 C CA . PHE A 1 104 ? 4.487 0.088 3.086 1.00 85.88 104 PHE A CA 1
ATOM 818 C C . PHE A 1 104 ? 5.690 -0.280 3.961 1.00 85.88 104 PHE A C 1
ATOM 820 O O . PHE A 1 104 ? 5.773 0.124 5.126 1.00 85.88 104 PHE A O 1
ATOM 827 N N . CYS A 1 105 ? 6.667 -0.966 3.373 1.00 85.94 105 CYS A N 1
ATOM 828 C CA . CYS A 1 105 ? 8.005 -1.110 3.946 1.00 85.94 105 CYS A CA 1
ATOM 829 C C . CYS A 1 105 ? 8.978 -0.113 3.304 1.00 85.94 105 CYS A C 1
ATOM 831 O O . CYS A 1 105 ? 8.716 0.424 2.230 1.00 85.94 105 CYS A O 1
ATOM 833 N N . CYS A 1 106 ? 10.086 0.181 3.975 1.00 81.25 106 CYS A N 1
ATOM 834 C CA . CYS A 1 106 ? 11.122 1.112 3.540 1.00 81.25 106 CYS A CA 1
ATOM 835 C C . CYS A 1 106 ? 12.417 0.359 3.211 1.00 81.25 106 CYS A C 1
ATOM 837 O O . CYS A 1 106 ? 12.641 -0.752 3.679 1.00 81.25 106 CYS A O 1
ATOM 839 N N . SER A 1 107 ? 13.342 1.003 2.496 1.00 77.00 107 SER A N 1
ATOM 840 C CA . SER A 1 107 ? 14.672 0.430 2.206 1.00 77.00 107 SER A CA 1
ATOM 841 C C . SER A 1 107 ? 15.559 0.161 3.433 1.00 77.00 107 SER A C 1
ATOM 843 O O . SER A 1 107 ? 16.639 -0.396 3.272 1.00 77.00 107 SER A O 1
ATOM 845 N N . ASP A 1 108 ? 15.172 0.629 4.621 1.00 79.19 108 ASP A N 1
ATOM 846 C CA . ASP A 1 108 ? 15.910 0.469 5.881 1.00 79.19 108 ASP A CA 1
ATOM 847 C C . ASP A 1 108 ? 15.244 -0.534 6.842 1.00 79.19 108 ASP A C 1
ATOM 849 O O . ASP A 1 108 ? 15.371 -0.393 8.058 1.00 79.19 108 ASP A O 1
ATOM 853 N N . ASP A 1 109 ? 14.510 -1.512 6.296 1.00 83.88 109 ASP A N 1
ATOM 854 C CA . ASP A 1 109 ? 13.751 -2.551 7.016 1.00 83.88 109 ASP A CA 1
ATOM 855 C C . ASP A 1 109 ? 12.672 -2.002 7.965 1.00 83.88 109 ASP A C 1
ATOM 857 O O . ASP A 1 109 ? 12.163 -2.716 8.831 1.00 83.88 109 ASP A O 1
ATOM 861 N N . THR A 1 110 ? 12.323 -0.717 7.840 1.00 85.81 110 THR A N 1
ATOM 862 C CA . THR A 1 110 ? 11.250 -0.107 8.628 1.00 85.81 110 THR A CA 1
ATOM 863 C C . THR A 1 110 ? 9.929 -0.145 7.890 1.00 85.81 110 THR A C 1
ATOM 865 O O . THR A 1 110 ? 9.874 0.030 6.677 1.00 85.81 110 THR A O 1
ATOM 868 N N . GLU A 1 111 ? 8.844 -0.308 8.635 1.00 88.56 111 GLU A N 1
ATOM 869 C CA . GLU A 1 111 ? 7.502 -0.380 8.070 1.00 88.56 111 GLU A CA 1
ATOM 870 C C . GLU A 1 111 ? 6.608 0.703 8.660 1.00 88.56 111 GLU A C 1
ATOM 872 O O . GLU A 1 111 ? 6.840 1.227 9.760 1.00 88.56 111 GLU A O 1
ATOM 877 N N . GLY A 1 112 ? 5.581 1.081 7.913 1.00 88.81 112 GLY A N 1
ATOM 878 C CA . GLY A 1 112 ? 4.682 2.139 8.320 1.00 88.81 112 GLY A CA 1
ATOM 879 C C . GLY A 1 112 ? 3.386 2.142 7.544 1.00 88.81 112 GLY A C 1
ATOM 880 O O . GLY A 1 112 ? 3.175 1.363 6.617 1.00 88.81 112 GLY A O 1
ATOM 881 N N . PHE A 1 113 ? 2.512 3.055 7.946 1.00 89.38 113 PHE A N 1
ATOM 882 C CA . PHE A 1 113 ? 1.296 3.344 7.211 1.00 89.38 113 PHE A CA 1
ATOM 883 C C . PHE A 1 113 ? 1.049 4.843 7.120 1.00 89.38 113 PHE A C 1
ATOM 885 O O . PHE A 1 113 ? 1.488 5.614 7.969 1.00 89.38 113 PHE A O 1
ATOM 892 N N . ALA A 1 114 ? 0.304 5.256 6.105 1.00 87.31 114 ALA A N 1
ATOM 893 C CA . ALA A 1 114 ? -0.245 6.595 5.956 1.00 87.31 114 AL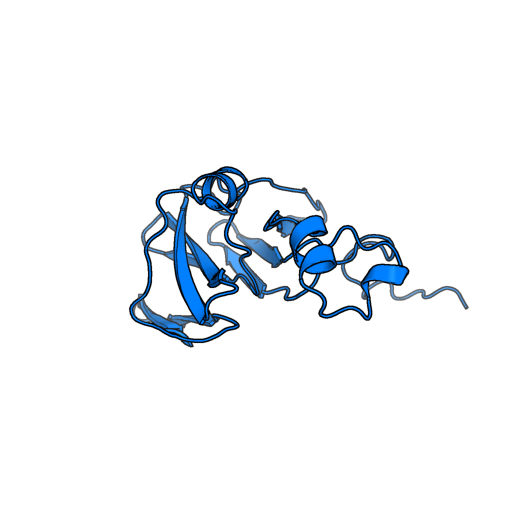A A CA 1
ATOM 894 C C . ALA A 1 114 ? -1.768 6.511 5.803 1.00 87.31 114 ALA A C 1
ATOM 896 O O . ALA A 1 114 ? -2.315 5.459 5.469 1.00 87.31 114 ALA A O 1
ATOM 897 N N . THR A 1 115 ? -2.465 7.617 6.059 1.00 88.50 115 THR A N 1
ATOM 898 C CA . THR A 1 115 ? -3.937 7.657 6.027 1.00 88.50 115 THR A CA 1
ATOM 899 C C . THR A 1 115 ? -4.461 8.672 5.022 1.00 88.50 115 THR A C 1
ATOM 901 O O . THR A 1 115 ? -3.843 9.713 4.802 1.00 88.50 115 THR A O 1
ATOM 904 N N . GLY A 1 116 ? -5.615 8.383 4.428 1.00 85.75 116 GLY A N 1
ATOM 905 C CA . GLY A 1 116 ? -6.314 9.264 3.499 1.00 85.75 116 GLY A CA 1
ATOM 906 C C . GLY A 1 116 ? -7.831 9.110 3.595 1.00 85.75 116 GLY A C 1
ATOM 907 O O . GLY A 1 116 ? -8.344 8.137 4.154 1.00 85.75 116 GLY A O 1
ATOM 908 N N . ASP A 1 117 ? -8.555 10.076 3.036 1.00 86.69 117 ASP A N 1
ATOM 909 C CA . ASP A 1 117 ? -10.026 10.082 3.043 1.00 86.69 117 ASP A CA 1
ATOM 910 C C . ASP A 1 117 ? -10.622 9.357 1.823 1.00 86.69 117 ASP A C 1
ATOM 912 O O . ASP A 1 117 ? -11.805 9.032 1.790 1.00 86.69 117 ASP A O 1
ATOM 916 N N . SER A 1 118 ? -9.792 9.051 0.824 1.00 80.50 118 SER A N 1
ATOM 917 C CA . SER A 1 118 ? -10.170 8.371 -0.415 1.00 80.50 118 SER A CA 1
ATOM 918 C C . SER A 1 118 ? -9.237 7.189 -0.668 1.00 80.50 118 SER A C 1
ATOM 920 O O . SER A 1 118 ? -8.044 7.304 -0.367 1.00 80.50 118 SER A O 1
ATOM 922 N N . PRO A 1 119 ? -9.708 6.098 -1.306 1.00 76.19 119 PRO A N 1
ATOM 923 C CA . PRO A 1 119 ? -8.814 5.021 -1.731 1.00 76.19 119 PRO A CA 1
ATOM 924 C C . PRO A 1 119 ? -7.758 5.520 -2.729 1.00 76.19 119 PRO A C 1
ATOM 926 O O . PRO A 1 119 ? -6.708 4.906 -2.874 1.00 76.19 119 PRO A O 1
ATOM 929 N N . LYS A 1 120 ? -8.011 6.662 -3.386 1.00 73.25 120 LYS A N 1
ATOM 930 C CA . LYS A 1 120 ? -7.107 7.331 -4.334 1.00 73.25 120 LYS A CA 1
ATOM 931 C C . LYS A 1 120 ? -6.062 8.229 -3.654 1.00 73.25 120 LYS A C 1
ATOM 933 O O . LYS A 1 120 ? -5.218 8.798 -4.345 1.00 73.25 120 LYS A O 1
ATOM 938 N N . GLY A 1 121 ? -6.122 8.388 -2.332 1.00 74.62 121 GLY A N 1
ATOM 939 C CA . GLY A 1 121 ? -5.342 9.380 -1.599 1.00 74.62 121 GLY A CA 1
ATOM 940 C C . GLY A 1 121 ? -5.875 10.820 -1.756 1.00 74.62 121 GLY A C 1
ATOM 941 O O . GLY A 1 121 ? -7.011 11.012 -2.195 1.00 74.62 121 GLY A O 1
ATOM 942 N N . PRO A 1 122 ? -5.079 11.845 -1.394 1.00 77.31 122 PRO A N 1
ATOM 943 C CA . PRO A 1 122 ? -3.693 11.739 -0.937 1.00 77.31 122 PRO A CA 1
ATOM 944 C C . PRO A 1 122 ? -3.575 10.970 0.383 1.00 77.31 122 PRO A C 1
ATOM 946 O O . PRO A 1 122 ? -4.474 11.021 1.224 1.00 77.31 122 PRO A O 1
ATOM 949 N N . PHE A 1 123 ? -2.467 10.247 0.548 1.00 79.31 123 PHE A N 1
ATOM 950 C CA . PHE A 1 123 ? -2.128 9.596 1.810 1.00 79.31 123 PHE A CA 1
ATOM 951 C C . PHE A 1 123 ? -1.114 10.465 2.543 1.00 79.31 123 PHE A C 1
ATOM 953 O O . PHE A 1 123 ? -0.096 10.862 1.985 1.00 79.31 123 PHE A O 1
ATOM 960 N N . THR A 1 124 ? -1.409 10.776 3.797 1.00 79.00 124 THR A N 1
ATOM 961 C CA . THR A 1 124 ? -0.654 11.736 4.605 1.00 79.00 124 THR A CA 1
ATOM 962 C C . THR A 1 124 ? -0.415 11.182 6.004 1.00 79.00 124 THR A C 1
ATOM 964 O O . THR A 1 124 ? -0.986 10.157 6.389 1.00 79.00 124 THR A O 1
ATOM 967 N N . ASN A 1 125 ? 0.407 11.892 6.782 1.00 81.81 125 ASN A N 1
ATOM 968 C CA . ASN A 1 125 ? 0.693 11.591 8.186 1.00 81.81 125 ASN A CA 1
ATOM 969 C C . ASN A 1 125 ? 1.232 10.160 8.384 1.00 81.81 125 ASN A C 1
ATOM 971 O O . ASN A 1 125 ? 0.534 9.324 8.963 1.00 81.81 125 ASN A O 1
ATOM 975 N N . PRO A 1 126 ? 2.448 9.858 7.887 1.00 84.38 126 PRO A N 1
ATOM 976 C CA . PRO A 1 126 ? 3.029 8.535 8.038 1.00 84.38 126 PRO A CA 1
ATOM 977 C C . PRO A 1 126 ? 3.269 8.221 9.513 1.00 84.38 126 PRO A C 1
ATOM 979 O O . PRO A 1 126 ? 3.794 9.045 10.264 1.00 84.38 126 PRO A O 1
ATOM 982 N N . VAL A 1 127 ? 2.938 7.000 9.908 1.00 87.81 127 VAL A N 1
ATOM 983 C CA . VAL A 1 127 ? 3.190 6.452 11.236 1.00 87.81 127 VAL A CA 1
ATOM 984 C C . VAL A 1 127 ? 4.069 5.223 11.079 1.00 87.81 127 VAL A C 1
ATOM 986 O O . VAL A 1 127 ? 3.750 4.311 10.318 1.00 87.81 127 VAL A O 1
ATOM 989 N N . ARG A 1 128 ? 5.180 5.196 11.817 1.00 87.94 128 ARG A N 1
ATOM 990 C CA . ARG A 1 128 ? 6.064 4.031 11.879 1.00 87.94 128 ARG A CA 1
ATOM 991 C C . ARG A 1 128 ? 5.415 2.934 12.716 1.00 87.94 128 ARG A C 1
ATOM 993 O O . ARG A 1 128 ? 4.985 3.191 13.842 1.00 87.94 128 ARG A O 1
ATOM 1000 N N . LEU A 1 129 ? 5.393 1.720 12.185 1.00 90.25 129 LEU A N 1
ATOM 1001 C CA . LEU A 1 129 ? 4.979 0.538 12.924 1.00 90.25 129 LEU A CA 1
ATOM 1002 C C . LEU A 1 129 ? 6.144 0.009 13.773 1.00 90.25 129 LEU A C 1
ATOM 1004 O O . LEU A 1 129 ? 7.308 0.143 13.384 1.00 90.25 129 LEU A O 1
ATOM 1008 N N . PRO A 1 130 ? 5.868 -0.610 14.934 1.0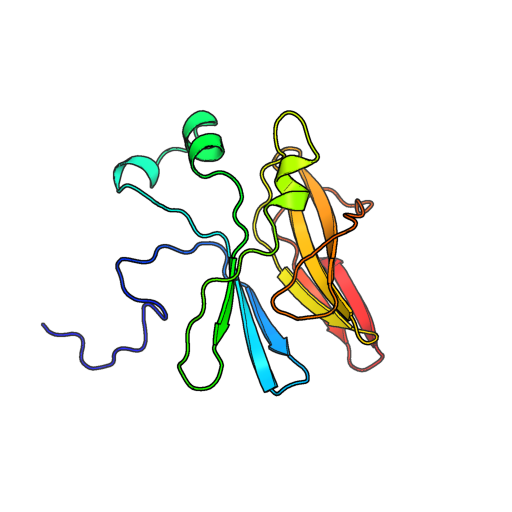0 91.56 130 PRO A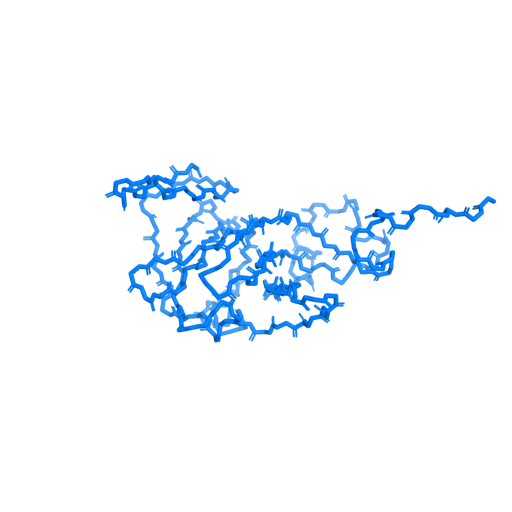 N 1
ATOM 1009 C CA . PRO A 1 130 ? 6.874 -1.317 15.722 1.00 91.56 130 PRO A CA 1
ATOM 1010 C C . PRO A 1 130 ? 7.194 -2.689 15.095 1.00 91.56 130 PRO A C 1
ATOM 1012 O O . PRO A 1 130 ? 7.208 -3.703 15.788 1.00 91.56 130 PRO A O 1
ATOM 1015 N N . ALA A 1 131 ? 7.408 -2.711 13.781 1.00 87.31 131 ALA A N 1
ATOM 1016 C CA . ALA A 1 131 ? 7.681 -3.886 12.970 1.00 87.31 131 ALA A CA 1
ATOM 1017 C C . ALA A 1 131 ? 8.971 -3.672 12.165 1.00 87.31 131 ALA A C 1
ATOM 1019 O O . ALA A 1 131 ? 9.409 -2.534 11.944 1.00 87.31 131 ALA A O 1
ATOM 1020 N N . THR A 1 132 ? 9.610 -4.779 11.804 1.00 88.38 132 THR A N 1
ATOM 1021 C CA . THR A 1 132 ? 10.811 -4.802 10.970 1.00 88.38 132 THR A CA 1
ATOM 1022 C C . THR A 1 132 ? 10.660 -5.926 9.967 1.00 88.38 132 THR A C 1
ATOM 1024 O O . THR A 1 132 ? 10.470 -7.073 10.381 1.00 88.38 132 THR A O 1
ATOM 1027 N N . GLY A 1 133 ? 10.769 -5.613 8.684 1.00 88.25 133 GLY A N 1
ATOM 1028 C CA . GLY A 1 133 ? 10.423 -6.555 7.633 1.00 88.25 133 GLY A CA 1
ATOM 1029 C C . GLY A 1 133 ? 10.209 -5.879 6.288 1.00 88.25 133 GLY A C 1
ATOM 1030 O O . GLY A 1 133 ? 10.556 -4.711 6.090 1.00 88.25 133 GLY A O 1
ATOM 1031 N N . ILE A 1 134 ? 9.662 -6.667 5.370 1.00 88.56 134 ILE A N 1
ATOM 1032 C CA . ILE A 1 134 ? 9.260 -6.261 4.029 1.00 88.56 134 ILE A CA 1
ATOM 1033 C C . ILE A 1 134 ? 7.903 -6.887 3.707 1.00 88.56 134 ILE A C 1
ATOM 1035 O O . ILE A 1 134 ? 7.519 -7.867 4.343 1.00 88.56 134 ILE A O 1
ATOM 1039 N N . ASP A 1 135 ? 7.261 -6.365 2.664 1.00 91.69 135 ASP A N 1
ATOM 1040 C CA . ASP A 1 135 ? 6.053 -6.918 2.051 1.00 91.69 135 ASP A CA 1
ATOM 1041 C C . ASP A 1 135 ? 4.856 -7.001 3.016 1.00 91.69 135 ASP A C 1
ATOM 1043 O O . ASP A 1 135 ? 4.344 -8.094 3.265 1.00 91.69 135 ASP A O 1
ATOM 1047 N N . PRO A 1 136 ? 4.402 -5.848 3.557 1.00 90.88 136 PRO A N 1
ATOM 1048 C CA . PRO A 1 136 ? 3.251 -5.805 4.449 1.00 90.88 136 PRO A CA 1
ATOM 1049 C C . PRO A 1 136 ? 2.003 -6.394 3.796 1.00 90.88 136 PRO A C 1
ATOM 1051 O O . PRO A 1 136 ? 1.660 -6.025 2.674 1.00 90.88 136 PRO A O 1
ATOM 1054 N N . ALA A 1 137 ? 1.256 -7.200 4.550 1.00 92.94 137 ALA A N 1
ATOM 1055 C CA . ALA A 1 137 ? -0.089 -7.623 4.162 1.00 92.94 137 ALA A CA 1
ATOM 1056 C C . ALA A 1 137 ? -1.089 -7.447 5.309 1.00 92.94 137 ALA A C 1
ATOM 1058 O O . ALA A 1 137 ? -0.849 -7.847 6.452 1.00 92.94 137 ALA A O 1
ATOM 1059 N N . ILE A 1 138 ? -2.243 -6.852 5.009 1.00 93.62 138 ILE A N 1
ATOM 1060 C CA . ILE A 1 138 ? -3.223 -6.423 6.002 1.00 93.62 138 ILE A CA 1
ATOM 1061 C C . ILE A 1 138 ? -4.540 -7.149 5.804 1.00 93.62 138 ILE A C 1
ATOM 1063 O O . ILE A 1 138 ? -5.184 -7.104 4.757 1.00 93.62 138 ILE A O 1
ATOM 1067 N N . PHE A 1 139 ? -5.008 -7.766 6.880 1.00 93.69 139 PHE A N 1
ATOM 1068 C CA . PHE A 1 139 ? -6.292 -8.441 6.907 1.00 93.69 139 PHE A CA 1
ATOM 1069 C C . PHE A 1 139 ? -7.159 -7.871 8.022 1.00 93.69 139 PHE A C 1
ATOM 1071 O O . PHE A 1 139 ? -6.730 -7.787 9.168 1.00 93.69 139 PHE A O 1
ATOM 1078 N N . ILE A 1 140 ? -8.392 -7.493 7.698 1.00 93.69 140 ILE A N 1
ATOM 1079 C CA . ILE A 1 140 ? -9.402 -7.149 8.701 1.00 93.69 140 ILE A CA 1
ATOM 1080 C C . ILE A 1 140 ? -10.400 -8.296 8.746 1.00 93.69 140 ILE A C 1
ATOM 1082 O O . ILE A 1 140 ? -11.081 -8.567 7.752 1.00 93.69 140 ILE A O 1
ATOM 1086 N N . ASP A 1 141 ? -10.469 -8.971 9.890 1.00 95.25 141 ASP A N 1
ATOM 1087 C CA . ASP A 1 141 ? -11.418 -10.056 10.100 1.00 95.25 141 ASP A CA 1
ATOM 1088 C C . ASP A 1 141 ? -12.834 -9.506 10.339 1.00 95.25 141 ASP A C 1
ATOM 1090 O O . ASP A 1 141 ? -13.079 -8.306 10.495 1.00 95.25 141 ASP A O 1
ATOM 1094 N N . ARG A 1 142 ? -13.814 -10.402 10.335 1.00 93.56 142 ARG A N 1
ATOM 1095 C CA . ARG A 1 142 ? -15.244 -10.095 10.419 1.00 93.56 142 ARG A CA 1
ATOM 1096 C C . ARG A 1 142 ? -15.653 -9.440 11.735 1.00 93.56 142 ARG A C 1
ATOM 1098 O O . ARG A 1 142 ? -16.710 -8.817 11.782 1.00 93.56 142 ARG A O 1
ATOM 1105 N N . ASP A 1 143 ? -14.862 -9.603 12.788 1.00 95.44 143 ASP A N 1
ATOM 1106 C CA . ASP A 1 143 ? -15.051 -8.941 14.081 1.00 95.44 143 ASP A CA 1
ATOM 1107 C C . ASP A 1 143 ? -14.468 -7.514 14.117 1.00 95.44 143 ASP A C 1
ATOM 1109 O O . ASP A 1 143 ? -14.630 -6.803 15.109 1.00 95.44 143 ASP A O 1
ATOM 1113 N N . GLY A 1 144 ? -13.836 -7.077 13.023 1.00 92.06 144 GLY A N 1
ATOM 1114 C CA . GLY A 1 144 ? -13.178 -5.783 12.900 1.00 92.06 144 GLY A CA 1
ATOM 1115 C C . GLY A 1 144 ? -11.732 -5.772 13.397 1.00 92.06 144 GLY A C 1
ATOM 1116 O O . GLY A 1 144 ? -11.099 -4.715 13.353 1.00 92.06 144 GLY A O 1
ATOM 1117 N N . GLN A 1 145 ? -11.187 -6.906 13.852 1.00 95.44 145 GLN A N 1
ATOM 1118 C CA . GLN A 1 145 ? -9.788 -7.004 14.246 1.00 95.44 145 GLN A CA 1
ATOM 1119 C C . GLN A 1 145 ? -8.884 -6.927 13.014 1.00 95.44 145 GLN A C 1
ATOM 1121 O O . GLN A 1 145 ? -9.042 -7.676 12.052 1.00 95.44 145 GLN A O 1
ATOM 1126 N N . ALA A 1 146 ? -7.903 -6.027 13.068 1.00 94.12 146 ALA A N 1
ATOM 1127 C CA . ALA A 1 146 ? -6.857 -5.928 12.060 1.00 94.12 146 ALA A CA 1
ATOM 1128 C C . ALA A 1 146 ? -5.676 -6.848 12.405 1.00 94.12 146 ALA A C 1
ATOM 1130 O O . ALA A 1 146 ? -5.235 -6.900 13.557 1.00 94.12 146 ALA A O 1
ATOM 1131 N N . TYR A 1 147 ? -5.149 -7.518 11.390 1.00 95.12 147 TYR A N 1
ATOM 1132 C CA . TYR A 1 147 ? -3.965 -8.363 11.412 1.00 95.12 147 TYR A CA 1
ATOM 1133 C C . TYR A 1 147 ? -2.955 -7.806 10.412 1.00 95.12 147 TYR A C 1
ATOM 1135 O O . TYR A 1 147 ? -3.322 -7.446 9.294 1.00 95.12 147 TYR A O 1
ATOM 1143 N N . TYR A 1 148 ? -1.702 -7.730 10.847 1.00 94.06 148 TYR A N 1
ATOM 1144 C CA . TYR A 1 148 ? -0.552 -7.311 10.053 1.00 94.06 148 TYR A CA 1
ATOM 1145 C C . TYR A 1 148 ? 0.371 -8.519 9.902 1.00 94.06 148 TYR A C 1
ATOM 1147 O O . TYR A 1 148 ? 0.669 -9.169 10.911 1.00 94.06 148 TYR A O 1
ATOM 1155 N N . PHE A 1 149 ? 0.788 -8.807 8.674 1.00 92.62 149 PHE A N 1
ATOM 1156 C CA . PHE A 1 149 ? 1.726 -9.870 8.325 1.00 92.62 149 PHE A CA 1
ATOM 1157 C C . PHE A 1 149 ? 2.991 -9.277 7.725 1.00 92.62 149 PHE A C 1
ATOM 1159 O O . PHE A 1 149 ? 2.848 -8.296 6.958 1.00 92.62 149 PHE A O 1
#

Organism: NCBI:txid1147111

InterPro domains:
  IPR006710 Glycoside hydrolase, family 43 [PF04616] (84-149)
  IPR023296 Glycosyl hydrolase, five-bladed beta-propeller domain superfamily [G3DSA:2.115.10.20] (5-149)
  IPR023296 Glycosyl hydrolase, five-bladed beta-propeller domain superfamily [SSF75005] (8-149)

Sequence (149 aa):
MEHSNGRNPVLPPNIHIADPEAHMMPDGSFSQVTWPRTIEPSDISSHDQATKERAQARAMTYIKQHGLVERFRGFEELASSSDPPRLLFAPDAIAANGRHYLYFCCSDDTEGFATGDSPKGPFTNPVRLPATGIDPAIFIDRDGQAYYF

Secondary structure (DSSP, 8-state):
---TT--SSSS-TT--EEEEEEEE-TTSPEEEEEEE----GGGTT---HHHHHHT----EEEEEETTEEEEEE--HHHHHTSSSPPPEEEEEEEEETTEEEEEEEETTSEEEEEEESSTT---EEEEEEEEE-SS--EEE-TTS-EEE-

Radius of gyration: 15.84 Å; chains: 1; bounding box: 40×30×48 Å

Foldseek 3Di:
DPPVVPPPPVDDPQWDWPQWDWDQAPVRKIKTWTQTANDDVVLPPDPDPVSLVVSQDQGWTFIDDPNDTDTARQPPVQQVVDVNRWRWHNWDWDDAPQKIKIKTATPVQWIWIFIANDSRHNTDDIDTDPGGHGNWDWDQDPVRDIDID